Protein AF-A0A529LV71-F1 (afdb_monomer_lite)

Secondary structure (DSSP, 8-state):
--PPPEEEEEEETTEEEEEEEETTEEEE-TTT-TT-SSHHHHHHTT-HHHHHHHHTTS--SEES--

Structure (mmCIF, N/CA/C/O backbone):
data_AF-A0A529LV71-F1
#
_entry.id   AF-A0A529LV71-F1
#
loop_
_atom_site.group_PDB
_atom_site.id
_atom_site.type_symbol
_atom_site.label_atom_id
_atom_site.label_alt_id
_atom_site.label_comp_id
_atom_site.label_asym_id
_atom_site.label_entity_id
_atom_site.label_seq_id
_atom_site.pdbx_PDB_ins_code
_atom_site.Cartn_x
_atom_site.Cartn_y
_atom_site.Cartn_z
_atom_site.occupancy
_atom_site.B_iso_or_equiv
_atom_site.auth_seq_id
_atom_site.auth_comp_id
_atom_site.auth_asym_id
_atom_site.auth_atom_id
_atom_site.pdbx_PDB_model_num
ATOM 1 N N . MET A 1 1 ? 9.014 -14.781 -12.650 1.00 39.47 1 MET A N 1
ATOM 2 C CA . MET A 1 1 ? 7.657 -14.272 -12.938 1.00 39.47 1 MET A CA 1
ATOM 3 C C . MET A 1 1 ? 7.586 -12.874 -12.360 1.00 39.47 1 MET A C 1
ATOM 5 O O . MET A 1 1 ? 7.644 -12.756 -11.147 1.00 39.47 1 MET A O 1
ATOM 9 N N . THR A 1 2 ? 7.557 -11.825 -13.180 1.00 47.03 2 THR A N 1
ATOM 10 C CA . THR A 1 2 ? 7.320 -10.464 -12.676 1.00 47.03 2 THR A CA 1
ATOM 11 C C . THR A 1 2 ? 5.841 -10.364 -12.324 1.00 47.03 2 THR A C 1
ATOM 13 O O . THR A 1 2 ? 5.010 -10.079 -13.185 1.00 47.03 2 THR A O 1
ATOM 16 N N . GLY A 1 3 ? 5.485 -10.726 -11.093 1.00 62.53 3 GLY A N 1
ATOM 17 C CA . GLY A 1 3 ? 4.141 -10.480 -10.593 1.00 62.53 3 GLY A CA 1
ATOM 18 C C . GLY A 1 3 ? 3.939 -8.973 -10.515 1.00 62.53 3 GLY A C 1
ATOM 19 O O . GLY A 1 3 ? 4.746 -8.276 -9.912 1.00 62.53 3 GLY A O 1
ATOM 20 N N . HIS A 1 4 ? 2.894 -8.445 -11.146 1.00 70.69 4 HIS A N 1
ATOM 21 C CA . HIS A 1 4 ? 2.518 -7.056 -10.917 1.00 70.69 4 HIS A CA 1
ATOM 22 C C . HIS A 1 4 ? 2.086 -6.927 -9.451 1.00 70.69 4 HIS A C 1
ATOM 24 O O . HIS A 1 4 ? 1.137 -7.596 -9.031 1.00 70.69 4 HIS A O 1
ATOM 30 N N . GLY A 1 5 ? 2.800 -6.118 -8.663 1.00 84.19 5 GLY A N 1
ATOM 31 C CA . GLY A 1 5 ? 2.436 -5.872 -7.269 1.00 84.19 5 GLY A CA 1
ATOM 32 C C . GLY A 1 5 ? 1.004 -5.347 -7.174 1.00 84.19 5 GLY A C 1
ATOM 33 O O . GLY A 1 5 ? 0.600 -4.463 -7.932 1.00 84.19 5 GLY A O 1
ATOM 34 N N . ARG A 1 6 ? 0.211 -5.918 -6.263 1.00 94.12 6 ARG A N 1
ATOM 35 C CA . ARG A 1 6 ? -1.176 -5.500 -6.033 1.00 94.12 6 ARG A CA 1
ATOM 36 C C . ARG A 1 6 ? -1.191 -4.389 -4.999 1.00 94.12 6 ARG A C 1
ATOM 38 O O . ARG A 1 6 ? -0.956 -4.655 -3.827 1.00 94.12 6 ARG A O 1
ATOM 45 N N . LEU A 1 7 ? -1.470 -3.166 -5.431 1.00 96.50 7 LEU A N 1
ATOM 46 C CA . LEU A 1 7 ? -1.640 -2.015 -4.548 1.00 96.50 7 LEU A CA 1
ATOM 47 C C . LEU A 1 7 ? -3.129 -1.748 -4.327 1.00 96.50 7 LEU A C 1
ATOM 49 O O . LEU A 1 7 ? -3.917 -1.817 -5.270 1.00 96.50 7 LEU A O 1
ATOM 53 N N . ALA A 1 8 ? -3.510 -1.443 -3.091 1.00 97.00 8 ALA A N 1
ATOM 54 C CA . ALA A 1 8 ? -4.890 -1.135 -2.736 1.00 97.00 8 ALA A CA 1
ATOM 55 C C . ALA A 1 8 ? -4.966 -0.060 -1.651 1.00 97.00 8 ALA A C 1
ATOM 57 O O . ALA A 1 8 ? -4.065 0.080 -0.822 1.00 97.00 8 ALA A O 1
ATOM 58 N N . THR A 1 9 ? -6.082 0.668 -1.639 1.00 97.69 9 THR A N 1
A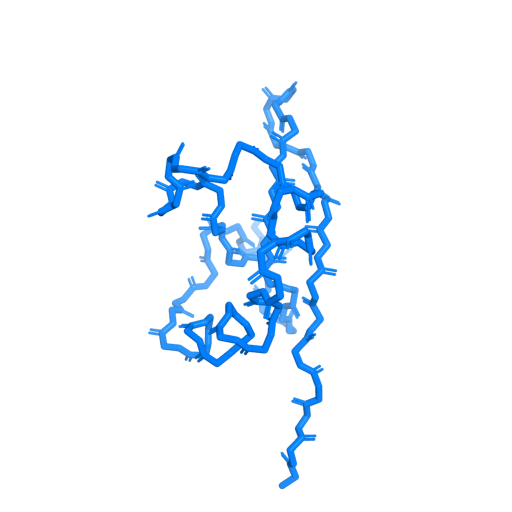TOM 59 C CA . THR A 1 9 ? -6.525 1.445 -0.480 1.00 97.69 9 THR A CA 1
ATOM 60 C C . THR A 1 9 ? -7.292 0.523 0.463 1.00 97.69 9 THR A C 1
ATOM 62 O O . THR A 1 9 ? -8.100 -0.288 0.018 1.00 97.69 9 THR A O 1
ATOM 65 N N . PHE A 1 10 ? -7.044 0.640 1.762 1.00 95.94 10 PHE A N 1
ATOM 66 C CA . PHE A 1 10 ? -7.682 -0.168 2.798 1.00 95.94 10 PHE A CA 1
ATOM 67 C C . PHE A 1 10 ? -7.911 0.671 4.060 1.00 95.94 10 PHE A C 1
ATOM 69 O O . PHE A 1 10 ? -7.365 1.765 4.194 1.00 95.94 10 PHE A O 1
ATOM 76 N N . THR A 1 11 ? -8.715 0.164 4.994 1.00 95.62 11 THR A N 1
ATOM 77 C CA . THR A 1 11 ? -9.042 0.873 6.239 1.00 95.62 11 THR A CA 1
ATOM 78 C C . THR A 1 11 ? -8.645 0.032 7.442 1.00 95.62 11 THR A C 1
ATOM 80 O O . THR A 1 11 ? -9.074 -1.112 7.557 1.00 95.62 11 THR A O 1
ATOM 83 N N . VAL A 1 12 ? -7.875 0.611 8.368 1.00 93.69 12 VAL A N 1
ATOM 84 C CA . VAL A 1 12 ? -7.549 0.001 9.670 1.00 93.69 12 VAL A CA 1
ATOM 85 C C . VAL A 1 12 ? -7.767 1.023 10.775 1.00 93.69 12 VAL A C 1
ATOM 87 O O . VAL A 1 12 ? -7.288 2.156 10.686 1.00 93.69 12 VAL A O 1
ATOM 90 N N . GLY A 1 13 ? -8.499 0.632 11.824 1.00 92.19 13 GLY A N 1
ATOM 91 C CA . GLY A 1 13 ? -8.792 1.509 12.962 1.00 92.19 13 GLY A CA 1
ATOM 92 C C . GLY A 1 13 ? -9.492 2.811 12.553 1.00 92.19 13 GLY A C 1
ATOM 93 O O . GLY A 1 13 ? -9.165 3.873 13.075 1.00 92.19 13 GLY A O 1
ATOM 94 N N . GLY A 1 14 ? -10.378 2.751 11.551 1.00 95.00 14 GLY A N 1
ATOM 95 C CA . GLY A 1 14 ? -11.102 3.912 11.019 1.00 95.00 14 GLY A CA 1
ATOM 96 C C . GLY A 1 14 ? -10.274 4.869 10.152 1.00 95.00 14 GLY A C 1
ATOM 97 O O . GLY A 1 14 ? -10.807 5.874 9.693 1.00 95.00 14 GLY A O 1
ATOM 98 N N . LYS A 1 15 ? -8.991 4.578 9.899 1.00 93.75 15 LYS A N 1
ATOM 99 C CA . LYS A 1 15 ? -8.121 5.400 9.044 1.00 93.75 15 LYS A CA 1
ATOM 100 C C . LYS A 1 15 ? -7.942 4.750 7.677 1.00 93.75 15 LYS A C 1
ATOM 102 O O . LYS A 1 15 ? -7.557 3.581 7.609 1.00 93.75 15 LYS A O 1
ATOM 107 N N . ALA A 1 16 ? -8.184 5.517 6.615 1.00 96.06 16 ALA A N 1
ATOM 108 C CA . ALA A 1 16 ? -7.866 5.114 5.251 1.00 96.06 16 ALA A CA 1
ATOM 109 C C . ALA A 1 16 ? -6.347 5.143 5.036 1.00 96.06 16 ALA A C 1
ATOM 111 O O . ALA A 1 16 ? -5.672 6.089 5.440 1.00 96.06 16 ALA A O 1
ATOM 112 N N . ARG A 1 17 ? -5.824 4.087 4.421 1.00 97.38 17 ARG A N 1
ATOM 113 C CA . ARG A 1 17 ? -4.404 3.848 4.146 1.00 97.38 17 ARG A CA 1
ATOM 114 C C . ARG A 1 17 ? -4.251 3.234 2.763 1.00 97.38 17 ARG A C 1
ATOM 116 O O . ARG A 1 17 ? -5.239 2.860 2.133 1.00 97.38 17 ARG A O 1
ATOM 123 N N . TYR A 1 18 ? -3.022 3.099 2.287 1.00 98.06 18 TYR A N 1
ATOM 124 C CA . TYR A 1 18 ? -2.735 2.341 1.072 1.00 98.06 18 TYR A CA 1
ATOM 125 C C . TYR A 1 18 ? -1.461 1.520 1.217 1.00 98.06 18 TYR A C 1
ATOM 127 O O . TYR A 1 18 ? -0.581 1.835 2.020 1.00 98.06 18 TYR A O 1
ATOM 135 N N . GLY A 1 19 ? -1.389 0.433 0.457 1.00 97.38 19 GLY A N 1
ATOM 136 C CA . GLY A 1 19 ? -0.350 -0.562 0.654 1.00 97.38 19 GLY A CA 1
ATOM 137 C C . GLY A 1 19 ? -0.365 -1.686 -0.365 1.00 97.38 19 GLY A C 1
ATOM 138 O O . GLY A 1 19 ? -1.247 -1.752 -1.225 1.00 97.38 19 GLY A O 1
ATOM 139 N N . ALA A 1 20 ? 0.621 -2.573 -0.249 1.00 96.88 20 ALA A N 1
ATOM 140 C CA . ALA A 1 20 ? 0.719 -3.762 -1.083 1.00 96.88 20 ALA A CA 1
ATOM 141 C C . ALA A 1 20 ? 0.013 -4.953 -0.435 1.00 96.88 20 ALA A C 1
ATOM 143 O O . ALA A 1 20 ? 0.261 -5.292 0.721 1.00 96.88 20 ALA A O 1
ATOM 144 N N . VAL A 1 21 ? -0.848 -5.605 -1.209 1.00 95.44 21 VAL A N 1
ATOM 145 C CA . VAL A 1 21 ? -1.587 -6.803 -0.819 1.00 95.44 21 VAL A CA 1
ATOM 146 C C . VAL A 1 21 ? -0.791 -8.035 -1.231 1.00 95.44 21 VAL A C 1
ATOM 148 O O . VAL A 1 21 ? -0.562 -8.291 -2.417 1.00 95.44 21 VAL A O 1
ATOM 151 N N . THR A 1 22 ? -0.411 -8.829 -0.239 1.00 91.00 22 THR A N 1
ATOM 152 C CA . THR A 1 22 ? 0.303 -10.095 -0.414 1.00 91.00 22 THR A CA 1
ATOM 153 C C . THR A 1 22 ? -0.570 -11.259 0.049 1.00 91.00 22 THR A C 1
ATOM 15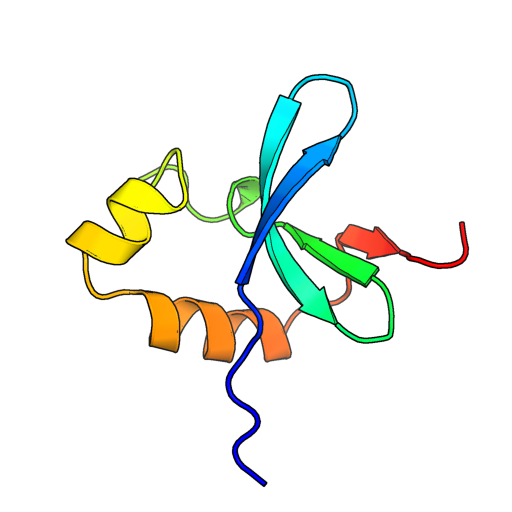5 O O . THR A 1 22 ? -1.602 -11.064 0.687 1.00 91.00 22 THR A O 1
ATOM 158 N N . GLY A 1 23 ? -0.138 -12.494 -0.215 1.00 90.00 23 GLY A N 1
ATOM 159 C CA . GLY A 1 23 ? -0.806 -13.676 0.342 1.00 90.00 23 GLY A CA 1
ATOM 160 C C . GLY A 1 23 ? -0.705 -13.797 1.869 1.00 90.00 23 GLY A C 1
ATOM 161 O O . GLY A 1 23 ? -1.409 -14.612 2.442 1.00 90.00 23 GLY A O 1
ATOM 162 N N . LYS A 1 24 ? 0.163 -13.010 2.522 1.00 91.56 24 LYS A N 1
ATOM 163 C CA . LYS A 1 24 ? 0.412 -13.062 3.973 1.00 91.56 24 LYS A CA 1
ATOM 164 C C . LYS A 1 24 ? -0.240 -11.905 4.742 1.00 91.56 24 LYS A C 1
ATOM 166 O O . LYS A 1 24 ? -0.195 -11.887 5.967 1.00 91.56 24 LYS A O 1
ATOM 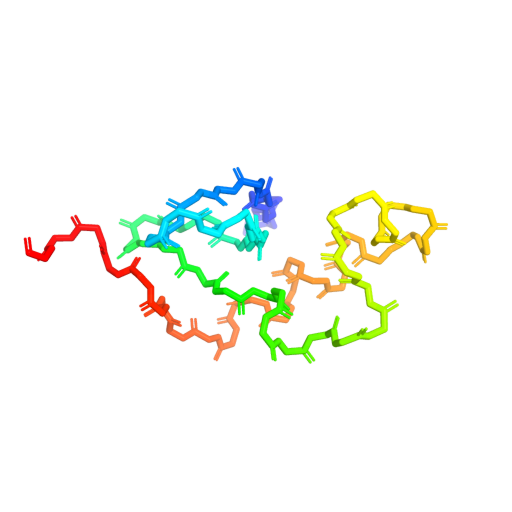171 N N . GLY A 1 25 ? -0.800 -10.921 4.039 1.00 94.94 25 GLY A N 1
ATOM 172 C CA . GLY A 1 25 ? -1.320 -9.688 4.630 1.00 94.94 25 GLY A CA 1
ATOM 173 C C . GLY A 1 25 ? -0.994 -8.449 3.799 1.00 94.94 25 GLY A C 1
ATOM 174 O O . GLY A 1 25 ? -0.607 -8.550 2.629 1.00 94.94 25 GLY A O 1
ATOM 175 N N . VAL A 1 26 ? -1.135 -7.278 4.417 1.00 96.25 26 VAL A N 1
ATOM 176 C CA . VAL A 1 26 ? -0.931 -5.969 3.788 1.00 96.25 26 VAL A CA 1
ATOM 177 C C . VAL A 1 26 ? 0.305 -5.274 4.349 1.00 96.25 26 VAL A C 1
ATOM 179 O O . VAL A 1 26 ? 0.480 -5.163 5.560 1.00 96.25 26 VAL A O 1
ATOM 182 N N . VAL A 1 27 ? 1.146 -4.782 3.444 1.00 96.62 27 VAL A N 1
ATOM 183 C CA . VAL A 1 27 ? 2.286 -3.908 3.730 1.00 96.62 27 VAL A CA 1
ATOM 184 C C . VAL A 1 27 ? 1.804 -2.457 3.657 1.00 96.62 27 VAL A C 1
ATOM 186 O O . VAL A 1 27 ? 1.361 -2.023 2.594 1.00 96.62 27 VAL A O 1
ATOM 189 N N . ASP A 1 28 ? 1.877 -1.701 4.751 1.00 97.00 28 ASP A N 1
ATOM 190 C CA . ASP A 1 28 ? 1.429 -0.306 4.833 1.00 97.00 28 ASP A CA 1
ATOM 191 C C . ASP A 1 28 ? 2.473 0.649 4.251 1.00 97.00 28 ASP A C 1
ATOM 193 O O . ASP A 1 28 ? 3.524 0.905 4.840 1.00 97.00 28 ASP A O 1
ATOM 197 N N . LEU A 1 29 ? 2.170 1.202 3.080 1.00 96.94 29 LEU A N 1
ATOM 198 C CA . LEU A 1 29 ? 3.055 2.133 2.384 1.00 96.94 29 LEU A CA 1
ATOM 199 C C . LEU A 1 29 ? 2.730 3.590 2.734 1.00 96.94 29 LEU A C 1
ATOM 201 O O . LEU A 1 29 ? 3.606 4.451 2.673 1.00 96.94 29 LEU A O 1
ATOM 205 N N . SER A 1 30 ? 1.506 3.864 3.192 1.00 95.81 30 SER A N 1
ATOM 206 C CA . SER A 1 30 ? 1.092 5.204 3.623 1.00 95.81 30 SER A CA 1
ATOM 207 C C . SER A 1 30 ? 1.865 5.702 4.847 1.00 95.81 30 SER A C 1
ATOM 209 O O . SER A 1 30 ? 2.164 6.889 4.948 1.00 95.81 30 SER A O 1
AT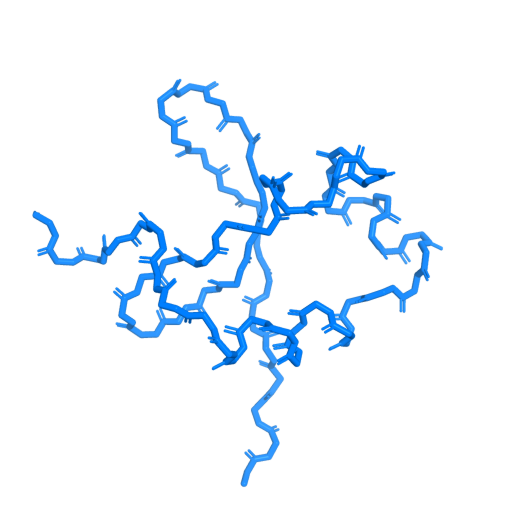OM 211 N N . ALA A 1 31 ? 2.276 4.794 5.740 1.00 91.38 31 ALA A N 1
ATOM 212 C CA . ALA A 1 31 ? 3.116 5.124 6.892 1.00 91.38 31 ALA A CA 1
ATOM 213 C C . ALA A 1 31 ? 4.570 5.477 6.516 1.00 91.38 31 ALA A C 1
ATOM 215 O O . ALA A 1 31 ? 5.272 6.108 7.305 1.00 91.38 31 ALA A O 1
ATOM 216 N N . ARG A 1 32 ? 5.030 5.067 5.324 1.00 94.38 32 ARG A N 1
ATOM 217 C CA . ARG A 1 32 ? 6.423 5.213 4.866 1.00 94.38 32 ARG A CA 1
ATOM 218 C C . ARG A 1 32 ? 6.625 6.387 3.905 1.00 94.38 32 ARG A C 1
ATOM 220 O O . ARG A 1 32 ? 7.751 6.848 3.737 1.00 94.38 32 ARG A O 1
ATOM 227 N N . HIS A 1 33 ? 5.551 6.902 3.304 1.00 94.75 33 HIS A N 1
ATOM 228 C CA . HIS A 1 33 ? 5.611 7.966 2.298 1.00 94.75 33 HIS A CA 1
ATOM 229 C C . HIS A 1 33 ? 4.692 9.141 2.643 1.00 94.75 33 HIS A C 1
ATOM 231 O O . HIS A 1 33 ? 3.651 9.345 2.021 1.00 94.75 33 HIS A O 1
ATOM 237 N N . GLY A 1 34 ? 5.106 9.962 3.613 1.00 92.56 34 GLY A N 1
ATOM 238 C CA . GLY A 1 34 ? 4.345 11.143 4.041 1.00 92.56 34 GLY A CA 1
ATOM 239 C C . GLY A 1 34 ? 4.118 12.193 2.943 1.00 92.56 34 GLY A C 1
ATOM 240 O O . GLY A 1 34 ? 3.191 12.990 3.045 1.00 92.56 34 GLY A O 1
ATOM 241 N N . GLN A 1 35 ? 4.922 12.180 1.874 1.00 95.88 35 GLN A N 1
ATOM 242 C CA . GLN A 1 35 ? 4.739 13.046 0.706 1.00 95.88 35 GLN A CA 1
ATOM 243 C C . GLN A 1 35 ? 3.571 12.626 -0.201 1.00 95.88 35 GLN A C 1
ATOM 245 O O . GLN A 1 35 ? 3.142 13.416 -1.038 1.00 95.88 35 GLN A O 1
ATOM 250 N N . TRP A 1 36 ? 3.072 11.396 -0.056 1.00 97.31 36 TRP A N 1
ATOM 251 C CA . TRP A 1 36 ? 1.934 10.867 -0.806 1.00 97.31 36 TRP A CA 1
ATOM 252 C C . TRP A 1 36 ? 0.846 10.434 0.179 1.00 97.31 36 TRP A C 1
ATOM 254 O O . TRP A 1 36 ? 0.832 9.277 0.608 1.00 97.31 36 TRP A O 1
ATOM 264 N N . PRO A 1 37 ? -0.058 11.352 0.568 1.00 95.06 37 PRO A N 1
ATOM 265 C CA . PRO A 1 37 ? -1.071 11.079 1.584 1.00 95.06 37 PRO A CA 1
ATOM 266 C C . PRO A 1 37 ? -2.034 9.957 1.187 1.00 95.06 37 PRO A C 1
ATOM 268 O O . PRO A 1 37 ? -2.533 9.237 2.051 1.00 95.06 37 PRO A O 1
ATOM 271 N N . THR A 1 38 ? -2.297 9.787 -0.112 1.00 97.12 38 THR A N 1
ATOM 272 C CA . THR A 1 38 ? -3.161 8.729 -0.634 1.00 97.12 38 THR A CA 1
ATOM 273 C C . THR A 1 38 ? -2.551 8.052 -1.863 1.00 97.12 38 THR A C 1
ATOM 275 O O . THR A 1 38 ? -1.559 8.499 -2.443 1.00 97.12 38 THR A O 1
ATOM 278 N N . LEU A 1 39 ? -3.186 6.962 -2.304 1.00 97.06 39 LEU A N 1
ATOM 279 C CA . LEU A 1 39 ? -2.796 6.265 -3.530 1.00 97.06 39 LEU A CA 1
ATOM 280 C C . LEU A 1 39 ? -2.991 7.134 -4.788 1.00 97.06 39 LEU A C 1
ATOM 282 O O . LEU A 1 39 ? -2.366 6.865 -5.808 1.00 97.06 39 LEU A O 1
ATOM 286 N N . ARG A 1 40 ? -3.816 8.190 -4.731 1.00 97.81 40 ARG A N 1
ATOM 287 C CA . ARG A 1 40 ? -3.972 9.138 -5.843 1.00 97.81 40 ARG A CA 1
ATOM 288 C C . ARG A 1 40 ? -2.667 9.871 -6.129 1.00 97.81 40 ARG A C 1
ATOM 290 O O . ARG A 1 40 ? -2.223 9.861 -7.271 1.00 97.81 40 ARG A O 1
ATOM 297 N N . GLU A 1 41 ? -2.027 10.446 -5.113 1.00 98.38 41 GLU A N 1
ATOM 298 C CA . GLU A 1 41 ? -0.794 11.219 -5.303 1.00 98.38 41 GLU A CA 1
ATOM 299 C C . GLU A 1 41 ? 0.361 10.328 -5.787 1.00 98.38 41 GLU A C 1
ATOM 301 O O . GLU A 1 41 ? 1.203 10.762 -6.570 1.00 98.38 41 GLU A O 1
ATOM 306 N N . VAL A 1 42 ? 0.365 9.047 -5.403 1.00 97.75 42 VAL A N 1
ATOM 307 C CA . VAL A 1 42 ? 1.277 8.035 -5.961 1.00 97.75 42 VAL A CA 1
ATOM 308 C C . VAL A 1 42 ? 1.080 7.863 -7.470 1.00 97.75 42 VAL A C 1
ATOM 310 O O . VAL A 1 42 ? 2.059 7.762 -8.215 1.00 97.75 42 VAL A O 1
ATOM 313 N N . ILE A 1 43 ? -0.177 7.774 -7.918 1.00 97.25 43 ILE A N 1
ATOM 314 C CA . ILE A 1 43 ? -0.528 7.609 -9.334 1.00 97.25 43 ILE A CA 1
ATOM 315 C C . ILE A 1 43 ? -0.102 8.849 -10.116 1.00 97.25 43 ILE A C 1
ATOM 317 O O . ILE A 1 43 ? 0.553 8.717 -11.148 1.00 97.25 43 ILE A O 1
ATOM 321 N N . GLU A 1 44 ? -0.420 10.036 -9.602 1.00 98.44 44 GLU A N 1
ATOM 322 C CA . GLU A 1 44 ? -0.035 11.314 -10.208 1.00 98.44 44 GLU A CA 1
ATOM 323 C C . GLU A 1 44 ? 1.490 11.460 -10.312 1.00 98.44 44 GLU A C 1
ATOM 325 O O . GLU A 1 44 ? 1.998 11.966 -11.311 1.00 98.44 44 GLU A O 1
ATOM 330 N N . ALA A 1 45 ? 2.234 10.935 -9.334 1.00 97.88 45 ALA A N 1
ATOM 331 C CA . ALA A 1 45 ? 3.694 10.896 -9.349 1.00 97.88 45 ALA A CA 1
ATOM 332 C C . ALA A 1 45 ? 4.294 9.779 -10.230 1.00 97.88 45 ALA A C 1
ATOM 334 O O . ALA A 1 45 ? 5.517 9.661 -10.314 1.00 97.88 45 ALA A O 1
ATOM 335 N N . GLY A 1 46 ? 3.474 8.920 -10.848 1.00 97.38 46 GLY A N 1
ATOM 336 C CA . GLY A 1 46 ? 3.949 7.783 -11.646 1.00 97.38 46 GLY A CA 1
ATOM 337 C C . GLY A 1 46 ? 4.710 6.726 -10.833 1.00 97.38 46 GLY A C 1
ATOM 338 O O . GLY A 1 46 ? 5.518 5.979 -11.386 1.00 97.38 46 GLY A O 1
ATOM 339 N N . ALA A 1 47 ? 4.477 6.647 -9.520 1.00 97.00 47 ALA A N 1
ATOM 340 C CA . ALA A 1 47 ? 5.323 5.898 -8.589 1.00 97.00 47 ALA A CA 1
ATOM 341 C C . ALA A 1 47 ? 4.845 4.463 -8.287 1.00 97.00 47 ALA A C 1
ATOM 343 O O . ALA A 1 47 ? 5.495 3.754 -7.520 1.00 97.00 47 ALA A O 1
ATOM 344 N N . LEU A 1 48 ? 3.746 3.994 -8.894 1.00 94.94 48 LEU A N 1
ATOM 345 C CA . LEU A 1 48 ? 3.148 2.680 -8.595 1.00 94.94 48 LEU A CA 1
ATOM 346 C C . LEU A 1 48 ? 4.144 1.517 -8.689 1.00 94.94 48 LEU A C 1
ATOM 348 O O . LEU A 1 48 ? 4.183 0.662 -7.808 1.00 94.94 48 LEU A O 1
ATOM 352 N N . ARG A 1 49 ? 4.963 1.489 -9.748 1.00 94.12 49 ARG A N 1
ATOM 353 C CA . ARG A 1 49 ? 5.947 0.419 -9.948 1.00 94.12 49 ARG A CA 1
ATOM 354 C C . ARG A 1 49 ? 6.996 0.405 -8.840 1.00 94.12 49 ARG A C 1
ATOM 356 O O . ARG A 1 49 ? 7.278 -0.653 -8.293 1.00 94.12 49 ARG A O 1
ATOM 363 N N . ARG A 1 50 ? 7.515 1.580 -8.483 1.00 94.12 50 ARG A N 1
ATOM 364 C CA . ARG A 1 50 ? 8.484 1.731 -7.394 1.00 94.12 50 ARG A CA 1
ATOM 365 C C . ARG A 1 50 ? 7.913 1.203 -6.079 1.00 94.12 50 ARG A C 1
ATOM 367 O O . ARG A 1 50 ? 8.590 0.452 -5.397 1.00 94.12 50 ARG A O 1
ATOM 374 N N . LEU A 1 51 ? 6.677 1.569 -5.737 1.00 95.06 51 LEU A N 1
ATOM 375 C CA . LEU A 1 51 ? 6.030 1.100 -4.507 1.00 95.06 51 LEU A CA 1
ATOM 376 C C . LEU A 1 51 ? 5.787 -0.411 -4.504 1.00 95.06 51 LEU A C 1
ATOM 378 O O . LEU A 1 51 ? 5.928 -1.046 -3.463 1.00 95.06 51 LEU A O 1
ATOM 382 N N . ALA A 1 52 ? 5.438 -0.989 -5.654 1.00 93.56 52 ALA A N 1
ATOM 383 C CA . ALA A 1 52 ? 5.310 -2.435 -5.790 1.00 93.56 52 ALA A CA 1
ATOM 384 C C . ALA A 1 52 ? 6.646 -3.152 -5.534 1.00 93.56 52 ALA A C 1
ATOM 386 O O . ALA A 1 52 ? 6.662 -4.125 -4.790 1.00 93.56 52 ALA A O 1
ATOM 387 N N . GLU A 1 53 ? 7.745 -2.650 -6.103 1.00 93.25 53 GLU A N 1
ATOM 388 C CA . GLU A 1 53 ? 9.098 -3.195 -5.910 1.00 93.25 53 GLU A CA 1
ATOM 389 C C . GLU A 1 53 ? 9.581 -3.010 -4.459 1.00 93.25 53 GLU A C 1
ATOM 391 O O . GLU A 1 53 ? 10.109 -3.936 -3.852 1.00 93.25 53 GLU A O 1
ATOM 396 N N . GLU A 1 54 ? 9.346 -1.837 -3.866 1.00 93.12 54 GLU A N 1
ATOM 397 C CA . GLU A 1 54 ? 9.722 -1.539 -2.479 1.00 93.12 54 GLU A CA 1
ATOM 398 C C . GLU A 1 54 ? 8.992 -2.451 -1.480 1.00 93.12 54 GLU A C 1
ATOM 400 O O . GLU A 1 54 ? 9.583 -2.934 -0.516 1.00 93.12 54 GLU A O 1
ATOM 405 N N . ALA A 1 55 ? 7.714 -2.743 -1.735 1.00 93.69 55 ALA A N 1
ATOM 406 C CA . ALA A 1 55 ? 6.909 -3.596 -0.872 1.00 93.69 55 ALA A CA 1
ATOM 407 C C . ALA A 1 55 ? 7.417 -5.042 -0.767 1.00 93.69 55 ALA A C 1
ATOM 409 O O . ALA A 1 55 ? 7.160 -5.689 0.248 1.00 93.69 55 ALA A O 1
ATOM 410 N N . GLU A 1 56 ? 8.146 -5.551 -1.766 1.00 92.06 56 GLU A N 1
ATOM 411 C CA . GLU A 1 56 ? 8.726 -6.901 -1.724 1.00 92.06 56 GLU A CA 1
ATOM 412 C C . GLU A 1 56 ? 9.792 -7.050 -0.626 1.00 92.06 56 GLU A C 1
ATOM 414 O O . GLU A 1 56 ? 10.042 -8.161 -0.157 1.00 92.06 56 GLU A O 1
ATOM 419 N N . ALA A 1 57 ? 10.390 -5.941 -0.181 1.00 92.44 57 ALA A N 1
ATOM 420 C CA . ALA A 1 57 ? 11.399 -5.929 0.874 1.00 92.44 57 ALA A CA 1
ATOM 421 C C . ALA A 1 57 ? 10.808 -5.904 2.296 1.00 92.44 57 ALA A C 1
ATOM 423 O O . ALA A 1 57 ? 11.558 -6.010 3.270 1.00 92.44 57 ALA A O 1
ATOM 424 N N . PHE A 1 58 ? 9.487 -5.761 2.443 1.00 93.19 58 PHE A N 1
ATOM 425 C CA . PHE A 1 58 ? 8.838 -5.583 3.740 1.00 93.19 58 PHE A CA 1
ATOM 426 C C . PHE A 1 58 ? 7.962 -6.773 4.137 1.00 93.19 58 PHE A C 1
ATOM 428 O O . PHE A 1 58 ? 7.299 -7.408 3.316 1.00 93.19 58 PHE A O 1
ATOM 435 N N . ALA A 1 59 ? 7.919 -7.049 5.441 1.00 94.25 59 ALA A N 1
ATOM 436 C CA . ALA A 1 59 ? 6.906 -7.9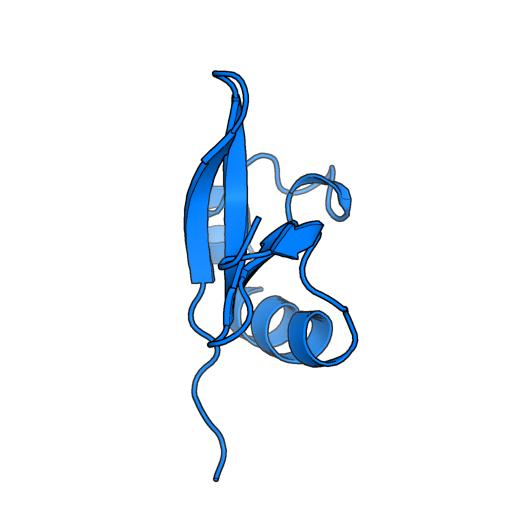26 6.011 1.00 94.25 59 ALA A CA 1
ATOM 437 C C . ALA A 1 59 ? 5.545 -7.202 6.071 1.00 94.25 59 ALA A C 1
ATOM 439 O O . ALA A 1 59 ? 5.522 -5.973 6.177 1.00 94.25 59 ALA A O 1
ATOM 440 N N . PRO A 1 60 ? 4.414 -7.931 6.031 1.00 95.69 60 PRO A N 1
ATOM 441 C CA . PRO A 1 60 ? 3.101 -7.332 6.240 1.00 95.69 60 PRO A CA 1
ATOM 442 C C . PRO A 1 60 ? 3.007 -6.639 7.602 1.00 95.69 60 PRO A C 1
ATOM 444 O O . PRO A 1 60 ? 3.257 -7.258 8.634 1.00 95.69 60 PRO A O 1
ATOM 447 N N . ASP A 1 61 ? 2.591 -5.376 7.597 1.00 96.31 61 ASP A N 1
ATOM 448 C CA . ASP A 1 61 ? 2.253 -4.620 8.807 1.00 96.31 61 ASP A CA 1
ATOM 449 C C . ASP A 1 61 ? 0.881 -5.050 9.358 1.00 96.31 61 ASP A C 1
ATOM 451 O O . ASP A 1 61 ? 0.623 -4.961 10.557 1.00 96.31 61 ASP A O 1
ATOM 455 N N . PHE A 1 62 ? 0.011 -5.556 8.475 1.00 95.06 62 PHE A N 1
ATOM 456 C CA . PHE A 1 62 ? -1.303 -6.107 8.801 1.00 95.06 62 PHE A CA 1
ATOM 457 C C . PHE A 1 62 ? -1.406 -7.558 8.301 1.00 95.06 62 PHE A C 1
ATOM 459 O O . PHE A 1 62 ? -1.735 -7.771 7.129 1.00 95.06 62 PHE A O 1
ATOM 466 N N . PRO A 1 63 ? -1.090 -8.561 9.143 1.00 94.31 63 PRO A N 1
ATOM 467 C CA . PRO A 1 63 ? -1.175 -9.979 8.785 1.00 94.31 63 PRO A CA 1
ATOM 468 C C . PRO A 1 63 ? -2.614 -10.419 8.481 1.00 94.31 63 PRO A C 1
ATOM 470 O O . PRO A 1 63 ? -3.557 -9.881 9.057 1.00 94.31 63 PRO A O 1
ATOM 473 N N . LEU A 1 64 ? -2.782 -11.402 7.589 1.00 86.12 64 LEU A N 1
ATOM 474 C CA . LEU A 1 64 ? -4.105 -11.950 7.250 1.00 86.12 64 LEU A CA 1
ATOM 475 C C . LEU A 1 64 ? -4.649 -12.907 8.329 1.00 86.12 64 LEU A C 1
ATOM 477 O O . LEU A 1 64 ? -5.852 -12.923 8.567 1.00 86.12 64 LEU A O 1
ATOM 481 N N . ASP A 1 65 ? -3.763 -13.655 8.990 1.00 77.31 65 ASP A N 1
ATO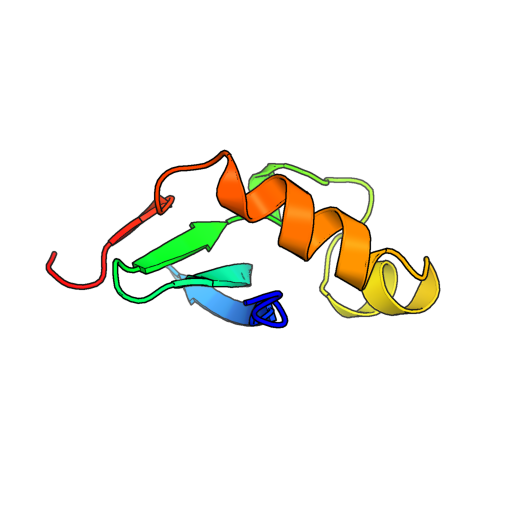M 482 C CA . ASP A 1 65 ? -4.105 -14.707 9.961 1.00 77.31 65 ASP A CA 1
ATOM 483 C C . ASP A 1 65 ? -3.918 -14.236 11.419 1.00 77.31 65 ASP A C 1
ATOM 485 O O . ASP A 1 65 ? -3.213 -14.881 12.197 1.00 77.31 65 ASP A O 1
ATOM 489 N N . ALA A 1 66 ? -4.471 -13.071 11.769 1.00 57.00 66 ALA A N 1
ATOM 490 C CA . ALA A 1 66 ? -4.394 -12.519 13.129 1.00 57.00 66 ALA A CA 1
ATOM 491 C C . ALA A 1 66 ? -5.430 -13.132 14.085 1.00 57.00 66 ALA A C 1
ATOM 493 O O . ALA A 1 66 ? -6.600 -13.296 13.667 1.00 57.00 66 ALA A O 1
#

Foldseek 3Di:
DPDQFDKDWDDDPNDIFIATQDPFATATCCVVCVVDNYVVVCVVVVNSRVRSVVRVVDDHPGTPPD

Radius of gyration: 11.34 Å; chains: 1; bounding box: 22×28×26 Å

pLDDT: mean 91.66, std 11.35, range [39.47, 98.44]

Sequence (66 aa):
MTGHGRLATFTVGGKARYGAVTGKGVVDLSARHGQWPTLREVIEAGALRRLAEEAEAFAPDFPLDA